Protein AF-A0A8X7QFP6-F1 (afdb_monomer_lite)

Structure (mmCIF, N/CA/C/O backbone):
data_AF-A0A8X7QFP6-F1
#
_entry.id   AF-A0A8X7QFP6-F1
#
loop_
_atom_site.group_PDB
_atom_site.id
_atom_site.type_symbol
_atom_site.label_atom_id
_atom_site.label_alt_id
_atom_site.label_comp_id
_atom_site.label_asym_id
_atom_site.label_entity_id
_atom_site.label_seq_id
_atom_site.pdbx_PDB_ins_code
_atom_site.Cartn_x
_atom_site.Cartn_y
_atom_site.Cartn_z
_atom_site.occupancy
_atom_site.B_iso_or_equiv
_atom_site.auth_seq_id
_atom_site.auth_comp_id
_atom_site.auth_asym_id
_atom_site.auth_atom_id
_atom_site.pdbx_PDB_model_num
ATOM 1 N N . MET A 1 1 ? 14.418 0.561 -9.751 1.00 57.12 1 MET A N 1
ATOM 2 C CA . MET A 1 1 ? 13.043 0.082 -9.470 1.00 57.12 1 MET A CA 1
ATOM 3 C C . MET A 1 1 ? 12.611 0.397 -8.043 1.00 57.12 1 MET A C 1
ATOM 5 O O . MET A 1 1 ? 11.678 1.168 -7.900 1.00 57.12 1 MET A O 1
ATOM 9 N N . ALA A 1 2 ? 13.297 -0.109 -7.006 1.00 63.03 2 ALA A N 1
ATOM 10 C CA . ALA A 1 2 ? 12.913 0.130 -5.603 1.00 63.03 2 ALA A CA 1
ATOM 11 C C . ALA A 1 2 ? 12.847 1.623 -5.208 1.00 63.03 2 ALA A C 1
ATOM 13 O O . ALA A 1 2 ? 11.874 2.026 -4.584 1.00 63.03 2 ALA A O 1
ATOM 14 N N . GLN A 1 3 ? 13.809 2.445 -5.650 1.00 64.44 3 GLN A N 1
ATOM 15 C CA . GLN A 1 3 ? 13.820 3.898 -5.401 1.00 64.44 3 GLN A CA 1
ATOM 16 C C . GLN A 1 3 ? 12.557 4.597 -5.942 1.00 64.44 3 GLN A C 1
ATOM 18 O O . GLN A 1 3 ? 11.863 5.286 -5.209 1.00 64.44 3 GLN A O 1
ATOM 23 N N . VAL A 1 4 ? 12.207 4.332 -7.207 1.00 70.31 4 VAL A N 1
ATOM 24 C CA . VAL A 1 4 ? 11.029 4.917 -7.877 1.00 70.31 4 VAL A CA 1
ATOM 25 C C . VAL A 1 4 ? 9.727 4.457 -7.211 1.00 70.31 4 VAL A C 1
ATOM 27 O O . VAL A 1 4 ? 8.782 5.227 -7.095 1.00 70.31 4 VAL A O 1
ATOM 30 N N . SER A 1 5 ? 9.673 3.207 -6.743 1.00 76.69 5 SER A N 1
ATOM 31 C CA . SER A 1 5 ? 8.521 2.689 -5.997 1.00 76.69 5 SER A CA 1
ATOM 32 C C . SER A 1 5 ? 8.346 3.394 -4.648 1.00 76.69 5 SER A C 1
ATOM 34 O O . SER A 1 5 ? 7.216 3.691 -4.271 1.00 76.69 5 SER A O 1
ATOM 36 N N . LEU A 1 6 ? 9.440 3.656 -3.928 1.00 80.88 6 LEU A N 1
ATOM 37 C CA . LEU A 1 6 ? 9.413 4.359 -2.643 1.00 80.88 6 LEU A CA 1
ATOM 38 C C . LEU A 1 6 ? 9.004 5.826 -2.814 1.00 80.88 6 LEU A C 1
ATOM 40 O O . LEU A 1 6 ? 8.143 6.296 -2.083 1.00 80.88 6 LEU A O 1
ATOM 44 N N . GLU A 1 7 ? 9.532 6.521 -3.823 1.00 86.00 7 GLU A N 1
ATOM 45 C CA . GLU A 1 7 ? 9.161 7.914 -4.112 1.00 86.00 7 GLU A CA 1
ATOM 46 C C . GLU A 1 7 ? 7.672 8.066 -4.441 1.00 86.00 7 GLU A C 1
ATOM 48 O O . GLU A 1 7 ? 7.010 8.984 -3.968 1.00 86.00 7 GLU A O 1
ATOM 53 N N . VAL A 1 8 ? 7.110 7.173 -5.260 1.00 88.88 8 VAL A N 1
ATOM 54 C CA . VAL A 1 8 ? 5.679 7.221 -5.601 1.00 88.88 8 VAL A CA 1
ATOM 55 C C . VAL A 1 8 ? 4.818 6.979 -4.369 1.00 88.88 8 VAL A C 1
ATOM 57 O O . VAL A 1 8 ? 3.807 7.658 -4.193 1.00 88.88 8 VAL A O 1
ATOM 60 N N . TRP A 1 9 ? 5.224 6.017 -3.543 1.00 90.44 9 TRP A N 1
ATOM 61 C CA . TRP A 1 9 ? 4.529 5.673 -2.315 1.00 90.44 9 TRP A CA 1
ATOM 62 C C . TRP A 1 9 ? 4.510 6.848 -1.335 1.00 90.44 9 TRP A C 1
ATOM 64 O O . TRP A 1 9 ? 3.429 7.271 -0.932 1.00 90.44 9 TRP A O 1
ATOM 74 N N . TRP A 1 10 ? 5.672 7.428 -1.026 1.00 89.94 10 TRP A N 1
ATOM 75 C CA . TRP A 1 10 ? 5.774 8.563 -0.109 1.00 89.94 10 TRP A CA 1
ATOM 76 C C . TRP A 1 10 ? 5.033 9.793 -0.627 1.00 89.94 10 TRP A C 1
ATOM 78 O O . TRP A 1 10 ? 4.193 10.332 0.086 1.00 89.94 10 TRP A O 1
ATOM 88 N N . ASN A 1 11 ? 5.214 10.167 -1.898 1.00 91.31 11 ASN A N 1
ATOM 89 C CA . ASN A 1 11 ? 4.474 11.286 -2.497 1.00 91.31 11 ASN A CA 1
ATOM 90 C C . ASN A 1 11 ? 2.951 11.102 -2.413 1.00 91.31 11 ASN A C 1
ATOM 92 O O . ASN A 1 11 ? 2.205 12.062 -2.227 1.00 91.31 11 ASN A O 1
ATOM 96 N N . GLY A 1 12 ? 2.473 9.867 -2.570 1.00 93.00 12 GLY A N 1
ATOM 97 C CA . GLY A 1 12 ? 1.058 9.561 -2.425 1.00 93.00 12 GLY A CA 1
ATOM 98 C C . GLY A 1 12 ? 0.575 9.626 -0.982 1.00 93.00 12 GLY A C 1
ATOM 99 O O . GLY A 1 12 ? -0.505 10.157 -0.739 1.00 93.00 12 GLY A O 1
ATOM 100 N N . LEU A 1 13 ? 1.362 9.132 -0.023 1.00 93.31 13 LEU A N 1
ATOM 101 C CA . LEU A 1 13 ? 1.023 9.246 1.395 1.00 93.31 13 LEU A CA 1
ATOM 102 C C . LEU A 1 13 ? 0.983 10.708 1.846 1.00 93.31 13 LEU A C 1
ATOM 104 O O . LEU A 1 13 ? 0.022 11.089 2.505 1.00 93.31 13 LEU A O 1
ATOM 108 N N . HIS A 1 14 ? 1.932 11.540 1.409 1.00 91.94 14 HIS A N 1
ATOM 109 C CA . HIS A 1 14 ? 1.914 12.993 1.632 1.00 91.94 14 HIS A CA 1
ATOM 110 C C . HIS A 1 14 ? 0.633 13.651 1.115 1.00 91.94 14 HIS A C 1
ATOM 112 O O . HIS A 1 14 ? 0.074 14.533 1.761 1.00 91.94 14 HIS A O 1
ATOM 118 N N . ALA A 1 15 ? 0.126 13.206 -0.037 1.00 93.38 15 ALA A N 1
ATOM 119 C CA . ALA A 1 15 ? -1.125 13.718 -0.589 1.00 93.38 15 ALA A CA 1
ATOM 120 C C . ALA A 1 15 ? -2.367 13.255 0.197 1.00 93.38 15 ALA A C 1
ATOM 122 O O . ALA A 1 15 ? -3.345 13.996 0.282 1.00 93.38 15 ALA A O 1
ATOM 123 N N . LEU A 1 16 ? -2.344 12.039 0.755 1.00 93.50 16 LEU A N 1
ATOM 124 C CA . LEU A 1 16 ? -3.454 11.468 1.528 1.00 93.50 16 LEU A CA 1
ATOM 125 C C . LEU A 1 16 ? -3.484 11.955 2.982 1.00 93.50 16 LEU A C 1
ATOM 127 O O . LEU A 1 16 ? -4.563 12.125 3.548 1.00 93.50 16 LEU A O 1
ATOM 131 N N . PHE A 1 17 ? -2.313 12.197 3.569 1.00 93.00 17 PHE A N 1
ATOM 132 C CA . PHE A 1 17 ? -2.123 12.588 4.964 1.00 93.00 17 PHE A CA 1
ATOM 133 C C . PHE A 1 17 ? -1.300 13.882 5.062 1.00 93.00 17 PHE A C 1
ATOM 135 O O . PHE A 1 17 ? -0.229 13.879 5.661 1.00 93.00 17 PHE A O 1
ATOM 142 N N . PRO A 1 18 ? -1.778 15.002 4.491 1.00 86.12 18 PRO A N 1
ATOM 143 C CA . PRO A 1 18 ? -0.993 16.229 4.389 1.00 86.12 18 PRO A CA 1
ATOM 144 C C . PRO A 1 18 ? -0.594 16.753 5.769 1.00 86.12 18 PRO A C 1
ATOM 146 O O . PRO A 1 18 ? -1.448 16.857 6.652 1.00 86.12 18 PRO A O 1
ATOM 149 N N . THR A 1 19 ? 0.670 17.134 5.955 1.00 76.50 19 THR A N 1
ATOM 150 C CA . THR A 1 19 ? 1.129 17.782 7.188 1.00 76.50 19 THR A CA 1
ATOM 151 C C . THR A 1 19 ? 0.591 19.215 7.247 1.00 76.50 19 THR A C 1
ATOM 153 O O . THR A 1 19 ? 0.749 20.036 6.339 1.00 76.50 19 THR A O 1
ATOM 156 N N . THR A 1 20 ? -0.128 19.536 8.321 1.00 63.88 20 THR A N 1
ATOM 157 C CA . THR A 1 20 ? -0.563 20.903 8.607 1.00 63.88 20 THR A CA 1
ATOM 158 C C . THR A 1 20 ? 0.624 21.636 9.219 1.00 63.88 20 THR A C 1
ATOM 160 O O . THR A 1 20 ? 0.943 21.435 10.383 1.00 63.88 20 THR A O 1
ATOM 163 N N . LYS A 1 21 ? 1.261 22.534 8.456 1.00 57.56 21 LYS A N 1
ATOM 164 C CA . LYS A 1 21 ? 2.423 23.360 8.866 1.00 57.56 21 LYS A CA 1
ATOM 165 C C . LYS A 1 21 ? 2.230 24.232 10.134 1.00 57.56 21 LYS A C 1
ATOM 167 O O . LYS A 1 21 ? 3.084 25.059 10.431 1.00 57.56 21 LYS A O 1
ATOM 172 N N . GLY A 1 22 ? 1.106 24.103 10.845 1.00 49.88 22 GLY A N 1
ATOM 173 C CA . GLY A 1 22 ? 0.725 24.889 12.023 1.00 49.88 22 GLY A CA 1
ATOM 174 C C . GLY A 1 22 ? 0.516 24.095 13.319 1.00 49.88 22 GLY A C 1
ATOM 175 O O . GLY A 1 22 ? 0.278 24.723 14.344 1.00 49.88 22 GLY A O 1
ATOM 176 N N . GLU A 1 23 ? 0.625 22.764 13.317 1.00 48.56 23 GLU A N 1
ATOM 177 C CA . GLU A 1 23 ? 0.571 21.943 14.542 1.00 48.56 23 GLU A CA 1
ATOM 178 C C . GLU A 1 23 ? 1.975 21.460 14.922 1.00 48.56 23 GLU A C 1
ATOM 180 O O . GLU A 1 23 ? 2.235 20.277 15.101 1.00 48.56 23 GLU A O 1
ATOM 185 N N . LEU A 1 24 ? 2.911 22.406 15.023 1.00 49.34 24 LEU A N 1
ATOM 186 C CA . LEU A 1 24 ? 4.234 22.151 15.578 1.00 49.34 24 LEU A CA 1
ATOM 187 C C . LEU A 1 24 ? 4.114 22.092 17.105 1.00 49.34 24 LEU A C 1
ATOM 189 O O . LEU A 1 24 ? 4.207 23.115 17.784 1.00 49.34 24 LEU A O 1
ATOM 193 N N . SER A 1 25 ? 3.908 20.896 17.651 1.00 46.94 25 SER A N 1
ATOM 194 C CA . SER A 1 25 ? 4.268 20.631 19.042 1.00 46.94 25 SER A CA 1
ATOM 195 C C . SER A 1 25 ? 5.728 20.202 19.070 1.00 46.94 25 SER A C 1
ATOM 197 O O . SER A 1 25 ? 6.060 19.046 18.839 1.00 46.94 25 SER A O 1
ATOM 199 N N . THR A 1 26 ? 6.600 21.168 19.349 1.00 56.28 26 THR A N 1
ATOM 200 C CA . THR A 1 26 ? 7.939 20.942 19.903 1.00 56.28 26 THR A CA 1
ATOM 201 C C . THR A 1 26 ? 7.887 19.885 21.008 1.00 56.28 26 THR A C 1
ATOM 203 O O . THR A 1 26 ? 7.161 20.123 21.972 1.00 56.28 26 THR A O 1
ATOM 206 N N . ASP A 1 27 ? 8.623 18.773 20.882 1.00 53.03 27 ASP A N 1
ATOM 207 C CA . ASP A 1 27 ? 9.661 18.332 21.838 1.00 53.03 27 ASP A CA 1
ATOM 208 C C . ASP A 1 27 ? 10.272 16.955 21.453 1.00 53.03 27 ASP A C 1
ATOM 210 O O . ASP A 1 27 ? 9.553 15.973 21.306 1.00 53.03 27 ASP A O 1
ATOM 214 N N . GLN A 1 28 ? 11.613 16.908 21.422 1.00 50.97 28 GLN A N 1
ATOM 215 C CA . GLN A 1 28 ? 12.526 15.750 21.583 1.00 50.97 28 GLN A CA 1
ATOM 216 C C . GLN A 1 28 ? 12.987 14.875 20.390 1.00 50.97 28 GLN A C 1
ATOM 218 O O . GLN A 1 28 ? 12.458 13.812 20.097 1.00 50.97 28 GLN A O 1
ATOM 223 N N . THR A 1 29 ? 14.152 15.272 19.862 1.00 56.22 29 THR A N 1
ATOM 224 C CA . THR A 1 29 ? 15.421 14.519 19.718 1.00 56.22 29 THR A CA 1
ATOM 225 C C . THR A 1 29 ? 15.437 13.001 20.006 1.00 56.22 29 THR A C 1
ATOM 227 O O . THR A 1 29 ? 15.393 12.618 21.177 1.00 56.22 29 THR A O 1
ATOM 230 N N . LYS A 1 30 ? 15.784 12.165 19.004 1.00 44.38 30 LYS A N 1
ATOM 231 C CA . LYS A 1 30 ? 16.978 11.280 19.051 1.00 44.38 30 LYS A CA 1
ATOM 232 C C . LYS A 1 30 ? 17.296 10.537 17.743 1.00 44.38 30 LYS A C 1
ATOM 234 O O . LYS A 1 30 ? 16.426 9.996 17.084 1.00 44.38 30 LYS A O 1
ATOM 239 N N . GLU A 1 31 ? 18.601 10.482 17.493 1.00 48.12 31 GLU A N 1
ATOM 240 C CA . GLU A 1 31 ? 19.371 9.836 16.426 1.00 48.12 31 GLU A CA 1
ATOM 241 C C . GLU A 1 31 ? 19.036 8.352 16.157 1.00 48.12 31 GLU A C 1
ATOM 243 O O . GLU A 1 31 ? 18.910 7.571 17.104 1.00 48.12 31 GLU A O 1
ATOM 248 N N . GLY A 1 32 ? 19.081 7.939 14.877 1.00 44.50 32 GLY A N 1
ATOM 249 C CA . GLY A 1 32 ? 19.513 6.581 14.509 1.00 44.50 32 GLY A CA 1
ATOM 250 C C . GLY A 1 32 ? 18.837 5.886 13.315 1.00 44.50 32 GLY A C 1
ATOM 251 O O . GLY A 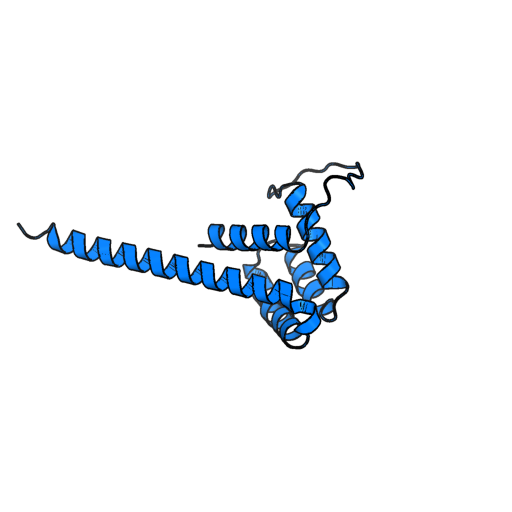1 32 ? 17.946 5.072 13.517 1.00 44.50 32 GLY A O 1
ATOM 252 N N . ASP A 1 33 ? 19.426 6.068 12.124 1.00 44.97 33 ASP A N 1
ATOM 253 C CA . ASP A 1 33 ? 19.576 5.076 11.031 1.00 44.97 33 ASP A CA 1
ATOM 254 C C . ASP A 1 33 ? 18.361 4.733 10.135 1.00 44.97 33 ASP A C 1
ATOM 256 O O . ASP A 1 33 ? 17.861 3.609 10.080 1.00 44.97 33 ASP A O 1
ATOM 260 N N . THR A 1 34 ? 17.919 5.742 9.385 1.00 45.34 34 THR A N 1
ATOM 261 C CA . THR A 1 34 ? 17.531 5.783 7.954 1.00 45.34 34 THR A CA 1
ATOM 262 C C . THR A 1 34 ? 16.779 7.101 7.863 1.00 45.34 34 THR A C 1
ATOM 264 O O . THR A 1 34 ? 15.613 7.120 8.222 1.00 45.34 34 THR A O 1
ATOM 267 N N . GLU A 1 35 ? 17.462 8.199 7.524 1.00 49.81 35 GLU A N 1
ATOM 268 C CA . GLU A 1 35 ? 16.923 9.569 7.617 1.00 49.81 35 GLU A CA 1
ATOM 269 C C . GLU A 1 35 ? 15.615 9.693 6.798 1.00 49.81 35 GLU A C 1
ATOM 271 O O . GLU A 1 35 ? 15.648 9.933 5.589 1.00 49.81 35 GLU A O 1
ATOM 276 N N . MET A 1 36 ? 14.470 9.437 7.436 1.00 54.22 36 MET A N 1
ATOM 277 C CA . MET A 1 36 ? 13.166 9.926 7.008 1.00 54.22 36 MET A CA 1
ATOM 278 C C . MET A 1 36 ? 13.126 11.394 7.427 1.00 54.22 36 MET A C 1
ATOM 280 O O . MET A 1 36 ? 13.615 11.744 8.499 1.00 54.22 36 MET A O 1
ATOM 284 N N . ASP A 1 37 ? 12.643 12.265 6.547 1.00 65.81 37 ASP A N 1
ATOM 285 C CA . ASP A 1 37 ? 12.468 13.675 6.897 1.00 65.81 37 ASP A CA 1
ATOM 286 C C . ASP A 1 37 ? 11.433 13.786 8.034 1.00 65.81 37 ASP A C 1
ATOM 288 O O . ASP A 1 37 ? 10.532 12.948 8.125 1.00 65.81 37 ASP A O 1
ATOM 292 N N . ASP A 1 38 ? 11.501 14.835 8.859 1.00 72.06 38 ASP A N 1
ATOM 293 C CA . ASP A 1 38 ? 10.520 15.089 9.930 1.00 72.06 38 ASP A CA 1
ATOM 294 C C . ASP A 1 38 ? 9.079 15.078 9.368 1.00 72.06 38 ASP A C 1
ATOM 296 O O . ASP A 1 38 ? 8.111 14.723 10.046 1.00 72.06 38 ASP A O 1
ATOM 300 N N . ASP A 1 39 ? 8.923 15.472 8.101 1.00 77.69 39 ASP A N 1
ATOM 301 C CA . ASP A 1 39 ? 7.669 15.418 7.353 1.00 77.69 39 ASP A CA 1
ATOM 302 C C . ASP A 1 39 ? 7.240 13.975 6.981 1.00 77.69 39 ASP A C 1
ATOM 304 O O . ASP A 1 39 ? 6.048 13.667 7.040 1.00 77.69 39 ASP A O 1
ATOM 308 N N . ASP A 1 40 ? 8.166 13.077 6.620 1.00 83.25 40 ASP A N 1
ATOM 309 C CA . ASP A 1 40 ? 7.869 11.670 6.289 1.00 83.25 40 ASP A CA 1
ATOM 310 C C . ASP A 1 40 ? 7.423 10.881 7.528 1.00 83.25 40 ASP A C 1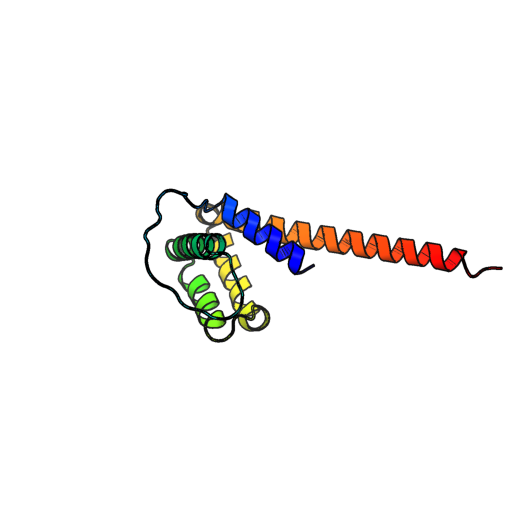
ATOM 312 O O . ASP A 1 40 ? 6.459 10.109 7.454 1.00 83.25 40 ASP A O 1
ATOM 316 N N . ASP A 1 41 ? 8.065 11.120 8.675 1.00 84.06 41 ASP A N 1
ATOM 317 C CA . ASP A 1 41 ? 7.714 10.484 9.948 1.00 84.06 41 ASP A CA 1
ATOM 318 C C . ASP A 1 41 ? 6.293 10.863 10.384 1.00 84.06 41 ASP A C 1
ATOM 320 O O . ASP A 1 41 ? 5.469 9.992 10.675 1.00 84.06 41 ASP A O 1
ATOM 324 N N . GLN A 1 42 ? 5.945 12.152 10.326 1.00 87.56 42 GLN A N 1
ATOM 325 C CA . GLN A 1 42 ? 4.592 12.628 10.640 1.00 87.56 42 GLN A CA 1
ATOM 326 C C . GLN A 1 42 ? 3.529 12.050 9.695 1.00 87.56 42 GLN A C 1
ATOM 328 O O . GLN A 1 42 ? 2.415 11.716 10.114 1.00 87.56 42 GLN A O 1
ATOM 333 N N . VAL A 1 43 ? 3.847 11.926 8.406 1.00 90.88 43 VAL A N 1
ATOM 334 C CA . VAL A 1 43 ? 2.951 11.289 7.433 1.00 90.88 43 VAL A CA 1
ATOM 335 C C . VAL A 1 43 ? 2.776 9.807 7.738 1.00 90.88 43 VAL A C 1
ATOM 337 O O . VAL A 1 43 ? 1.653 9.294 7.670 1.00 90.88 43 VAL A O 1
ATOM 340 N N . PHE A 1 44 ? 3.854 9.114 8.105 1.00 89.94 44 PHE A N 1
ATOM 341 C CA . PHE A 1 44 ? 3.789 7.713 8.493 1.00 89.94 44 PHE A CA 1
ATOM 342 C C . PHE A 1 44 ? 2.975 7.506 9.772 1.00 89.94 44 PHE A C 1
ATOM 344 O O . PHE A 1 44 ? 2.173 6.572 9.825 1.00 89.94 44 PHE A O 1
ATOM 351 N N . GLU A 1 45 ? 3.112 8.375 10.774 1.00 91.12 45 GLU A N 1
ATOM 352 C CA . GLU A 1 45 ? 2.295 8.341 11.990 1.00 91.12 45 GLU A CA 1
ATOM 353 C C . GLU A 1 45 ? 0.803 8.477 11.668 1.00 91.12 45 GLU A C 1
ATOM 355 O O . GLU A 1 45 ? 0.004 7.627 12.067 1.00 91.12 45 GLU A O 1
ATOM 360 N N . ARG A 1 46 ? 0.427 9.469 10.852 1.00 93.19 46 ARG A N 1
ATOM 361 C CA . ARG A 1 46 ? -0.968 9.676 10.420 1.00 93.19 46 ARG A CA 1
ATOM 362 C C . ARG A 1 46 ? -1.512 8.488 9.624 1.00 93.19 46 ARG A C 1
ATOM 364 O O . ARG A 1 46 ? -2.652 8.068 9.833 1.00 93.19 46 ARG A O 1
ATOM 371 N N . PHE A 1 47 ? -0.698 7.910 8.742 1.00 93.62 47 PHE A N 1
ATOM 372 C CA . PHE A 1 47 ? -1.037 6.673 8.040 1.00 93.62 47 PHE A CA 1
ATOM 373 C C . PHE A 1 47 ? -1.222 5.497 9.013 1.00 93.62 47 PHE A C 1
ATOM 375 O O . PHE A 1 47 ? -2.184 4.736 8.899 1.00 93.62 47 PHE A O 1
ATOM 382 N N . SER A 1 48 ? -0.319 5.348 9.983 1.00 93.25 48 SER A N 1
ATOM 383 C CA . SER A 1 48 ? -0.366 4.304 11.006 1.00 93.25 48 SER A CA 1
ATOM 384 C C . SER A 1 48 ? -1.643 4.401 11.837 1.00 93.25 48 SER A C 1
ATOM 386 O O . SER A 1 48 ? -2.306 3.389 12.066 1.00 93.25 48 SER A O 1
ATOM 388 N N . ASP A 1 49 ? -2.040 5.609 12.228 1.00 94.31 49 ASP A N 1
ATOM 389 C CA . ASP A 1 49 ? -3.267 5.846 12.986 1.00 94.31 49 ASP A CA 1
ATOM 390 C C . ASP A 1 49 ? -4.521 5.558 12.159 1.00 94.31 49 ASP A C 1
ATOM 392 O O . ASP A 1 49 ? -5.391 4.817 12.617 1.00 94.31 49 ASP A O 1
ATOM 396 N N . PHE A 1 50 ? -4.556 5.975 10.890 1.00 95.38 50 PHE A N 1
ATOM 397 C CA . PHE A 1 50 ? -5.607 5.559 9.957 1.00 95.38 50 PHE A CA 1
ATOM 398 C C . PHE A 1 50 ? -5.723 4.027 9.861 1.00 95.38 50 PHE A C 1
ATOM 400 O O . PHE A 1 50 ? -6.812 3.452 9.910 1.00 95.38 50 PHE A O 1
ATOM 407 N N . MET A 1 51 ? -4.598 3.316 9.772 1.00 96.19 51 MET A N 1
ATOM 408 C CA . MET A 1 51 ? -4.613 1.853 9.722 1.00 96.19 51 MET A CA 1
ATOM 409 C C . MET A 1 51 ? -5.107 1.219 11.031 1.00 96.19 51 MET A C 1
ATOM 411 O O . MET A 1 51 ? -5.761 0.170 10.981 1.00 96.19 51 MET A O 1
ATOM 415 N N . LYS A 1 52 ? -4.823 1.841 12.185 1.00 93.75 52 LYS A N 1
ATOM 416 C CA . LYS A 1 52 ? -5.272 1.391 13.513 1.00 93.75 52 LYS A CA 1
ATOM 417 C C . LYS A 1 52 ? -6.750 1.680 13.783 1.00 93.75 52 LYS A C 1
ATOM 419 O O . LYS A 1 52 ? -7.359 0.911 14.526 1.00 93.75 52 LYS A O 1
ATOM 424 N N . ASP A 1 53 ? -7.314 2.733 13.204 1.00 94.88 53 ASP A N 1
ATOM 425 C CA . ASP A 1 53 ? -8.736 3.077 13.340 1.00 94.88 53 ASP A CA 1
ATOM 426 C C . ASP A 1 53 ? -9.633 2.211 12.451 1.00 94.88 53 ASP A C 1
ATOM 428 O O . ASP A 1 53 ? -10.822 2.015 12.718 1.00 94.88 53 ASP A O 1
ATOM 432 N N . GLY A 1 54 ? -9.058 1.657 11.387 1.00 93.00 54 GLY A N 1
ATOM 433 C CA . GLY A 1 54 ? -9.774 0.802 10.467 1.00 93.00 54 GLY A CA 1
ATOM 434 C C . GLY A 1 54 ? -9.952 -0.643 10.941 1.00 93.00 54 GLY A C 1
ATOM 435 O O . GLY A 1 54 ? -9.314 -1.168 11.855 1.00 93.00 54 GLY A O 1
ATOM 436 N N . GLY A 1 55 ? -10.818 -1.353 10.223 1.00 94.06 55 GLY A N 1
ATOM 437 C CA . GLY A 1 55 ? -11.186 -2.735 10.515 1.00 94.06 55 GLY A CA 1
ATOM 438 C C . GLY A 1 55 ? -10.090 -3.796 10.344 1.00 94.06 55 GLY A C 1
ATOM 439 O O . GLY A 1 55 ? -10.331 -4.962 10.653 1.00 94.06 55 GLY A O 1
ATOM 440 N N . CYS A 1 56 ? -8.924 -3.417 9.820 1.00 96.75 56 CYS A N 1
ATOM 441 C CA . CYS A 1 56 ? -7.779 -4.291 9.554 1.00 96.75 56 CYS A CA 1
ATOM 442 C C . CYS A 1 56 ? -6.596 -4.060 10.500 1.00 96.75 56 CYS A C 1
ATOM 444 O O . CYS A 1 56 ? -5.498 -4.554 10.229 1.00 96.75 56 CYS A O 1
ATOM 446 N N . LYS A 1 57 ? -6.825 -3.359 11.619 1.00 96.44 57 LYS A N 1
ATOM 447 C CA . LYS A 1 57 ? -5.831 -3.067 12.658 1.00 96.44 57 LYS A CA 1
ATOM 448 C C . LYS A 1 57 ? -4.970 -4.269 13.042 1.00 96.44 57 LYS A C 1
ATOM 450 O O . LYS A 1 57 ? -3.755 -4.135 13.078 1.00 96.44 57 LYS A O 1
ATOM 455 N N . ASP A 1 58 ? -5.559 -5.437 13.296 1.00 96.75 58 ASP A N 1
ATOM 456 C CA . ASP A 1 58 ? -4.796 -6.608 13.763 1.00 96.75 58 ASP A CA 1
ATOM 457 C C . ASP A 1 58 ? -3.814 -7.125 12.701 1.00 96.75 58 ASP A C 1
ATOM 459 O O . ASP A 1 58 ? -2.673 -7.485 13.001 1.00 96.75 58 ASP A O 1
ATOM 463 N N . SER A 1 59 ? -4.234 -7.112 11.431 1.00 95.44 59 SER A N 1
ATOM 464 C CA . SER A 1 59 ? -3.363 -7.487 10.311 1.00 95.44 59 SER A CA 1
ATOM 465 C C . SER A 1 59 ? -2.252 -6.458 10.098 1.00 95.44 59 SER A C 1
ATOM 467 O O . SER A 1 59 ? -1.122 -6.836 9.798 1.00 95.44 59 SER A O 1
ATOM 469 N N . PHE A 1 60 ? -2.554 -5.170 10.287 1.00 95.56 60 PHE A N 1
ATOM 470 C CA . PHE A 1 60 ? -1.564 -4.098 10.206 1.00 95.56 60 PHE A CA 1
ATOM 471 C C . PHE A 1 60 ? -0.556 -4.174 11.355 1.00 95.56 60 PHE A C 1
ATOM 473 O O . PHE A 1 60 ? 0.648 -4.159 11.117 1.00 95.56 60 PHE A O 1
ATOM 480 N N . LYS A 1 61 ? -1.032 -4.363 12.588 1.00 94.69 61 LYS A N 1
ATOM 481 C CA . LYS A 1 61 ? -0.188 -4.565 13.765 1.00 94.69 61 LYS A CA 1
ATOM 482 C C . LYS A 1 61 ? 0.754 -5.752 13.583 1.00 94.69 61 LYS A C 1
ATOM 484 O O . LYS A 1 61 ? 1.935 -5.619 13.856 1.00 94.69 61 LYS A O 1
ATOM 489 N N . SER A 1 62 ? 0.268 -6.867 13.036 1.00 95.31 62 SER A N 1
ATOM 490 C CA . SER A 1 62 ? 1.118 -8.031 12.743 1.00 95.31 62 SER A CA 1
ATOM 491 C C . SER A 1 62 ? 2.271 -7.697 11.786 1.00 95.31 62 SER A C 1
ATOM 493 O O . SER A 1 62 ? 3.374 -8.214 11.941 1.00 95.31 62 SER A O 1
ATOM 495 N N . LEU A 1 63 ? 2.028 -6.830 10.797 1.00 93.19 63 LEU A N 1
ATOM 496 C CA . LEU A 1 63 ? 3.070 -6.360 9.886 1.00 93.19 63 LEU A CA 1
ATOM 497 C C . LEU A 1 63 ? 4.078 -5.447 10.603 1.00 93.19 63 LEU A C 1
ATOM 499 O O . LEU A 1 63 ? 5.279 -5.641 10.437 1.00 93.19 63 LEU A O 1
ATOM 503 N N . VAL A 1 64 ? 3.603 -4.484 11.399 1.00 91.56 64 VAL A N 1
ATOM 504 C CA . VAL A 1 64 ? 4.458 -3.541 12.146 1.00 91.56 64 VAL A CA 1
ATOM 505 C C . VAL A 1 64 ? 5.310 -4.267 13.186 1.00 91.56 64 VAL A C 1
ATOM 507 O O . VAL A 1 64 ? 6.523 -4.087 13.199 1.00 91.56 64 VAL A O 1
ATOM 510 N N . ASP A 1 65 ? 4.709 -5.154 13.981 1.00 93.19 65 ASP A N 1
ATOM 511 C CA . ASP A 1 65 ? 5.401 -5.940 15.008 1.00 93.19 65 ASP A CA 1
ATOM 512 C C . ASP A 1 65 ? 6.513 -6.820 14.389 1.00 93.19 65 ASP A C 1
ATOM 514 O O . ASP A 1 65 ? 7.536 -7.080 15.018 1.00 93.19 65 ASP A O 1
ATOM 518 N N . CYS A 1 66 ? 6.354 -7.257 13.133 1.00 93.50 66 CYS A N 1
ATOM 519 C CA . CYS A 1 66 ? 7.406 -7.970 12.404 1.00 93.50 66 CYS A CA 1
ATOM 520 C C . CYS A 1 66 ? 8.557 -7.046 11.958 1.00 93.50 66 CYS A C 1
ATOM 522 O O . CYS A 1 66 ? 9.716 -7.470 11.938 1.00 93.50 66 CYS A O 1
ATOM 524 N N . LEU A 1 67 ? 8.251 -5.800 11.583 1.00 87.56 67 LEU A N 1
ATOM 525 C CA . LEU A 1 67 ? 9.227 -4.825 11.083 1.00 87.56 67 LEU A CA 1
ATOM 526 C C . LEU A 1 67 ? 10.015 -4.132 12.198 1.00 87.56 67 LEU A C 1
ATOM 528 O O . LEU A 1 67 ? 11.173 -3.791 11.977 1.00 87.56 67 LEU A O 1
ATOM 532 N N . GLU A 1 68 ? 9.426 -3.970 13.383 1.00 86.56 68 GLU A N 1
ATOM 533 C CA . GLU A 1 68 ? 10.043 -3.329 14.552 1.00 86.56 68 GLU A CA 1
ATOM 534 C C . GLU A 1 68 ? 11.441 -3.893 14.904 1.00 86.56 68 GLU A C 1
ATOM 536 O O . GLU A 1 68 ? 12.387 -3.112 15.013 1.00 86.56 68 GLU A O 1
ATOM 541 N N . PRO A 1 69 ? 11.662 -5.224 14.998 1.00 85.25 69 PRO A N 1
ATOM 542 C CA . PRO A 1 69 ? 12.993 -5.767 15.288 1.00 85.25 69 PRO A CA 1
ATOM 543 C C . PRO A 1 69 ? 13.940 -5.779 14.074 1.00 85.25 69 PRO A C 1
ATOM 545 O O . PRO A 1 69 ? 15.145 -6.002 14.227 1.00 85.25 69 PRO A O 1
ATOM 548 N N . ASN A 1 70 ? 13.423 -5.648 12.847 1.00 80.44 70 ASN A N 1
ATOM 549 C CA . ASN A 1 70 ? 14.216 -5.685 11.620 1.00 80.44 70 ASN A CA 1
ATOM 550 C C . ASN A 1 70 ? 13.439 -5.015 10.471 1.00 80.44 70 ASN A C 1
ATOM 552 O O . ASN A 1 70 ? 12.582 -5.681 9.881 1.00 80.44 70 ASN A O 1
ATOM 556 N N . PRO A 1 71 ? 13.762 -3.764 10.085 1.00 77.81 71 PRO A N 1
ATOM 557 C CA . PRO A 1 71 ? 13.003 -2.985 9.098 1.00 77.81 71 PRO A CA 1
ATOM 558 C C . PRO A 1 71 ? 13.256 -3.454 7.652 1.00 77.81 71 PRO A C 1
ATOM 560 O O . PRO A 1 71 ? 13.504 -2.683 6.729 1.00 77.81 71 PRO A O 1
ATOM 563 N N . ARG A 1 72 ? 13.227 -4.768 7.421 1.00 80.50 72 ARG A N 1
ATOM 564 C CA . ARG A 1 72 ? 13.364 -5.399 6.112 1.00 80.50 72 ARG A CA 1
ATOM 565 C C . ARG A 1 72 ? 12.034 -6.018 5.725 1.00 80.50 72 ARG A C 1
ATOM 567 O O . ARG A 1 72 ? 11.755 -7.169 6.059 1.00 80.50 72 ARG A O 1
ATOM 574 N N . MET A 1 73 ? 11.288 -5.305 4.884 1.00 81.50 73 MET A N 1
ATOM 575 C CA . MET A 1 73 ? 10.046 -5.793 4.265 1.00 81.50 73 MET A CA 1
ATOM 576 C C . MET A 1 73 ? 10.175 -7.197 3.655 1.00 81.50 73 MET A C 1
ATOM 578 O O . MET A 1 73 ? 9.229 -7.978 3.697 1.00 81.50 73 MET A O 1
ATOM 582 N N . ALA A 1 74 ? 11.355 -7.567 3.143 1.00 84.56 74 ALA A N 1
ATOM 583 C CA . ALA A 1 74 ? 11.616 -8.899 2.598 1.00 84.56 74 ALA A CA 1
ATOM 584 C C . ALA A 1 74 ? 11.380 -10.047 3.603 1.00 84.56 74 ALA A C 1
ATOM 586 O O . ALA A 1 74 ? 11.013 -11.144 3.178 1.00 84.56 74 ALA A O 1
ATOM 587 N N . LYS A 1 75 ? 11.577 -9.801 4.907 1.00 86.81 75 LYS A N 1
ATOM 588 C CA . LYS A 1 75 ? 11.338 -10.777 5.983 1.00 86.81 75 LYS A CA 1
ATOM 589 C C . LYS A 1 75 ? 9.877 -10.822 6.435 1.00 86.81 75 LYS A C 1
ATOM 591 O O . LYS A 1 75 ? 9.427 -11.878 6.844 1.00 86.81 75 LYS A O 1
ATOM 596 N N . CYS A 1 76 ? 9.142 -9.721 6.290 1.00 91.12 76 CYS A N 1
ATOM 597 C CA . CYS A 1 76 ? 7.751 -9.586 6.742 1.00 91.12 76 CYS A CA 1
ATOM 598 C C . CYS A 1 76 ? 6.722 -9.654 5.604 1.00 91.12 76 CYS A C 1
ATOM 600 O O . CYS A 1 76 ? 5.532 -9.412 5.807 1.00 91.12 76 CYS A O 1
ATOM 602 N N . LYS A 1 77 ? 7.164 -9.992 4.384 1.00 89.25 77 LYS A N 1
ATOM 603 C CA . LYS A 1 77 ? 6.337 -9.997 3.166 1.00 89.25 77 LYS A CA 1
ATOM 604 C C . LYS A 1 77 ? 5.101 -10.895 3.246 1.00 89.25 77 LYS A C 1
ATOM 606 O O . LYS A 1 77 ? 4.182 -10.713 2.458 1.00 89.25 77 LYS A O 1
ATOM 611 N N . GLU A 1 78 ? 5.074 -11.865 4.157 1.00 92.06 78 GLU A N 1
ATOM 612 C CA . GLU A 1 78 ? 3.925 -12.752 4.369 1.00 92.06 78 GLU A CA 1
ATOM 613 C C . GLU A 1 78 ? 2.735 -12.052 5.041 1.00 92.06 78 GLU A C 1
ATOM 615 O O . GLU A 1 78 ? 1.589 -12.438 4.807 1.00 92.06 78 GLU A O 1
ATOM 620 N N . HIS A 1 79 ? 2.977 -10.969 5.785 1.00 92.69 79 HIS A N 1
ATOM 621 C CA . HIS A 1 79 ? 1.921 -10.172 6.411 1.00 92.69 79 HIS A CA 1
ATOM 622 C C . HIS A 1 79 ? 1.221 -9.235 5.412 1.00 92.69 79 HIS A C 1
ATOM 624 O O . HIS A 1 79 ? 0.027 -8.966 5.554 1.00 92.69 79 HIS A O 1
ATOM 630 N N . LEU A 1 80 ? 1.917 -8.799 4.353 1.00 89.81 80 LEU A N 1
ATOM 631 C CA . LEU A 1 80 ? 1.358 -7.943 3.296 1.00 89.81 80 LEU A CA 1
ATOM 632 C C . LEU A 1 80 ? 0.099 -8.518 2.615 1.00 89.81 80 LEU A C 1
ATOM 634 O O . LEU A 1 80 ? -0.901 -7.803 2.548 1.00 89.81 80 LEU A O 1
ATOM 638 N N . PRO A 1 81 ? 0.068 -9.773 2.116 1.00 93.00 81 PRO A N 1
ATOM 639 C CA . PRO A 1 81 ? -1.130 -10.317 1.480 1.00 93.00 81 PRO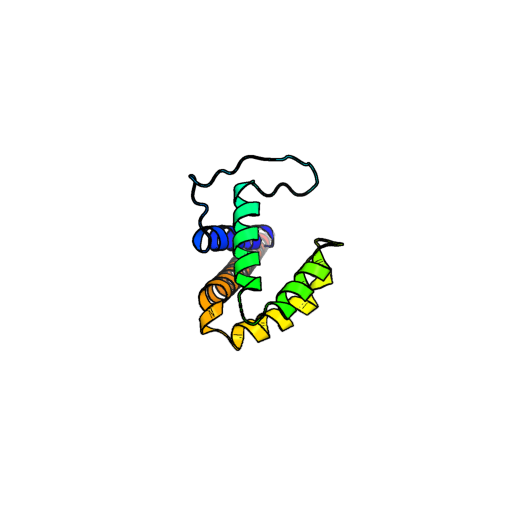 A CA 1
ATOM 640 C C . PRO A 1 81 ? -2.288 -10.510 2.464 1.00 93.00 81 PRO A C 1
ATOM 642 O O . PRO A 1 81 ? -3.442 -10.424 2.050 1.00 93.00 81 PRO A O 1
ATOM 645 N N . VAL A 1 82 ? -2.013 -10.765 3.748 1.00 95.19 82 VAL A N 1
ATOM 646 C CA . VAL A 1 82 ? -3.055 -10.867 4.786 1.00 95.19 82 VAL A CA 1
ATOM 647 C C . VAL A 1 82 ? -3.702 -9.503 5.008 1.00 95.19 82 VAL A C 1
ATOM 649 O O . VAL A 1 82 ? -4.925 -9.380 4.928 1.00 95.19 82 VAL A O 1
ATOM 652 N N . LEU A 1 83 ? -2.877 -8.470 5.190 1.00 95.25 83 LEU A N 1
ATOM 653 C CA . LEU A 1 83 ? -3.328 -7.092 5.323 1.00 95.25 83 LEU A CA 1
ATOM 654 C C . LEU A 1 83 ? -4.123 -6.639 4.095 1.00 95.25 83 LEU A C 1
ATOM 656 O O . LEU A 1 83 ? -5.257 -6.181 4.231 1.00 95.25 83 LEU A O 1
ATOM 660 N N . LYS A 1 84 ? -3.575 -6.852 2.894 1.00 93.56 84 LYS A N 1
ATOM 661 C CA . LYS A 1 84 ? -4.232 -6.491 1.636 1.00 93.56 84 LYS A CA 1
ATOM 662 C C . LYS A 1 84 ? -5.594 -7.164 1.483 1.00 93.56 84 LYS A C 1
ATOM 664 O O . LYS A 1 84 ? -6.562 -6.485 1.167 1.00 93.56 84 LYS A O 1
ATOM 669 N N . LYS A 1 85 ? -5.701 -8.469 1.757 1.00 95.81 85 LYS A N 1
ATOM 670 C CA . LYS A 1 85 ? -6.990 -9.184 1.699 1.00 95.81 85 LYS A CA 1
ATOM 671 C C . LYS A 1 85 ? -8.024 -8.581 2.646 1.00 95.81 85 LYS A C 1
ATOM 673 O O . LYS A 1 85 ? -9.188 -8.466 2.274 1.00 95.81 85 LYS A O 1
ATOM 678 N N . CYS A 1 86 ? -7.613 -8.192 3.853 1.00 97.62 86 CYS A N 1
ATOM 679 C CA . CYS A 1 86 ? -8.512 -7.520 4.782 1.00 97.62 86 CYS A CA 1
ATOM 680 C C . CYS A 1 86 ? -8.977 -6.161 4.234 1.00 97.62 86 CYS A C 1
ATOM 682 O O . CYS A 1 86 ? -10.170 -5.858 4.286 1.00 97.62 86 CYS A O 1
ATOM 684 N N . MET A 1 87 ? -8.055 -5.365 3.684 1.00 97.00 87 MET A N 1
ATOM 685 C CA . MET A 1 87 ? -8.362 -4.050 3.116 1.0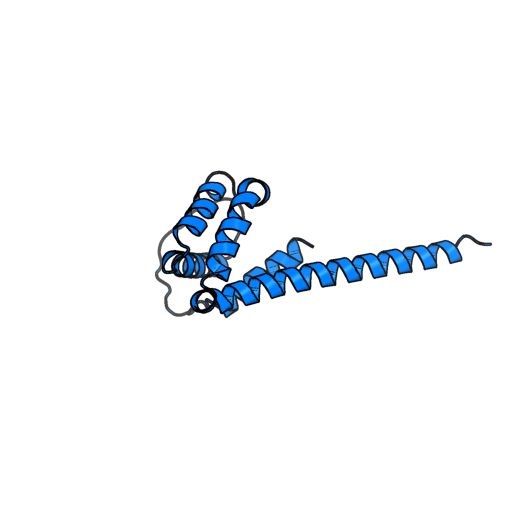0 97.00 87 MET A CA 1
ATOM 686 C C . MET A 1 87 ? -9.283 -4.158 1.897 1.00 97.00 87 MET A C 1
ATOM 688 O O . MET A 1 87 ? -10.267 -3.429 1.823 1.00 97.00 87 MET A O 1
ATOM 692 N N . ASP A 1 88 ? -9.024 -5.106 0.991 1.00 94.88 88 ASP A N 1
ATOM 693 C CA . ASP A 1 88 ? -9.854 -5.363 -0.192 1.00 94.88 88 ASP A CA 1
ATOM 694 C C . ASP A 1 88 ? -11.291 -5.758 0.212 1.00 94.88 88 ASP A C 1
ATOM 696 O O . ASP A 1 88 ? -12.260 -5.308 -0.398 1.00 94.88 88 ASP A O 1
ATOM 700 N N . ALA A 1 89 ? -11.460 -6.534 1.292 1.00 96.56 89 ALA A N 1
ATOM 701 C CA . ALA A 1 89 ? -12.780 -6.884 1.830 1.00 96.56 89 ALA A CA 1
ATOM 702 C C . ALA A 1 89 ? -13.515 -5.691 2.477 1.00 96.56 89 ALA A C 1
ATOM 704 O O . ALA A 1 89 ? -14.726 -5.748 2.694 1.00 96.56 89 ALA A O 1
ATOM 705 N N . ARG A 1 90 ? -12.791 -4.613 2.799 1.00 94.44 90 ARG A N 1
ATOM 706 C CA . ARG A 1 90 ? -13.295 -3.386 3.439 1.00 94.44 90 ARG A CA 1
ATOM 707 C C . ARG A 1 90 ? -12.970 -2.155 2.590 1.00 94.44 90 ARG A C 1
ATOM 709 O O . ARG A 1 90 ? -12.632 -1.097 3.124 1.00 94.44 90 ARG A O 1
ATOM 716 N N . ILE A 1 91 ? -13.086 -2.312 1.270 1.00 93.50 91 ILE A N 1
ATOM 717 C CA . ILE A 1 91 ? -12.616 -1.341 0.278 1.00 93.50 91 ILE A CA 1
ATOM 718 C C . ILE A 1 91 ? -13.115 0.079 0.544 1.00 93.50 91 ILE A C 1
ATOM 720 O O . ILE A 1 91 ? -12.324 0.998 0.454 1.00 93.50 91 ILE A O 1
ATOM 724 N N . ASN A 1 92 ? -14.366 0.271 0.971 1.00 95.19 92 ASN A N 1
ATOM 725 C CA . ASN A 1 92 ? -14.924 1.610 1.200 1.00 95.19 92 ASN A CA 1
ATOM 726 C C . ASN A 1 92 ? -14.113 2.457 2.194 1.00 95.19 92 ASN A C 1
ATOM 728 O O . ASN A 1 92 ? -14.076 3.672 2.053 1.00 95.19 92 ASN A O 1
ATOM 732 N N . TYR A 1 93 ? -13.489 1.830 3.197 1.00 96.12 93 TYR A N 1
ATOM 733 C CA . TYR A 1 93 ? -12.624 2.537 4.143 1.00 96.12 93 TYR A CA 1
ATOM 734 C C . TYR A 1 93 ? -11.208 2.707 3.581 1.00 96.12 93 TYR A C 1
ATOM 736 O O . TYR A 1 93 ? -10.622 3.773 3.701 1.00 96.12 93 TYR A O 1
ATOM 744 N N . TYR A 1 94 ? -10.663 1.667 2.945 1.00 97.31 94 TYR A N 1
ATOM 745 C CA . TYR A 1 94 ? -9.258 1.611 2.525 1.00 97.31 94 TYR A CA 1
ATOM 746 C C . TYR A 1 94 ? -8.994 2.043 1.076 1.00 97.31 94 TYR A C 1
ATOM 748 O O . TYR A 1 94 ? -7.850 1.967 0.627 1.00 97.31 94 TYR A O 1
ATOM 756 N N . GLU A 1 95 ? -10.017 2.482 0.344 1.00 96.12 95 GLU A N 1
ATOM 757 C CA . GLU A 1 95 ? -9.945 2.834 -1.078 1.00 96.12 95 GLU A CA 1
ATOM 758 C C . GLU A 1 95 ? -8.783 3.785 -1.406 1.00 96.12 95 GLU A C 1
ATOM 760 O O . GLU A 1 95 ? -8.016 3.434 -2.307 1.00 96.12 95 GLU A O 1
ATOM 765 N N . PRO A 1 96 ? -8.522 4.866 -0.640 1.00 94.94 96 PRO A N 1
ATOM 766 C CA . PRO A 1 96 ? -7.431 5.783 -0.968 1.00 94.94 96 PRO A CA 1
ATOM 767 C C . PRO A 1 96 ? -6.048 5.116 -0.912 1.00 94.94 96 PRO A C 1
ATOM 769 O O . PRO A 1 96 ? -5.206 5.319 -1.788 1.00 94.94 96 PRO A O 1
ATOM 772 N N . ILE A 1 97 ? -5.823 4.252 0.082 1.00 94.62 97 ILE A N 1
ATOM 773 C CA . ILE A 1 97 ? -4.560 3.517 0.241 1.00 94.62 97 ILE A CA 1
ATOM 774 C C . ILE A 1 97 ? -4.427 2.419 -0.813 1.00 94.62 97 ILE A C 1
ATOM 776 O O . ILE A 1 97 ? -3.344 2.202 -1.354 1.00 94.62 97 ILE A O 1
ATOM 780 N N . LEU A 1 98 ? -5.523 1.726 -1.130 1.00 94.75 98 LEU A N 1
ATOM 781 C CA . LEU A 1 98 ? -5.536 0.686 -2.157 1.00 94.75 98 LEU A CA 1
ATOM 782 C C . LEU A 1 98 ? -5.277 1.268 -3.553 1.00 94.75 98 LEU A C 1
ATOM 784 O O . LEU A 1 98 ? -4.536 0.669 -4.336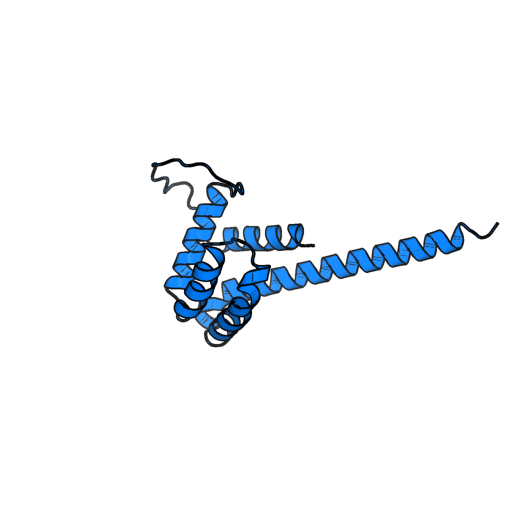 1.00 94.75 98 LEU A O 1
ATOM 788 N N . ALA A 1 99 ? -5.836 2.442 -3.851 1.00 95.12 99 ALA A N 1
ATOM 789 C CA . ALA A 1 99 ? -5.574 3.172 -5.085 1.00 95.12 99 ALA A CA 1
ATOM 790 C C . ALA A 1 99 ? -4.101 3.594 -5.183 1.00 95.12 99 ALA A C 1
ATOM 792 O O . ALA A 1 99 ? -3.469 3.380 -6.221 1.00 95.12 99 ALA A O 1
ATOM 793 N N . LEU A 1 100 ? -3.527 4.111 -4.091 1.00 95.00 100 LEU A N 1
ATOM 794 C CA . LEU A 1 100 ? -2.106 4.449 -4.029 1.00 95.00 100 LEU A CA 1
ATOM 795 C C . LEU A 1 100 ? -1.210 3.221 -4.240 1.00 95.00 100 LEU A C 1
ATOM 797 O O . LEU A 1 100 ? -0.311 3.255 -5.078 1.00 95.00 100 LEU A O 1
ATOM 801 N 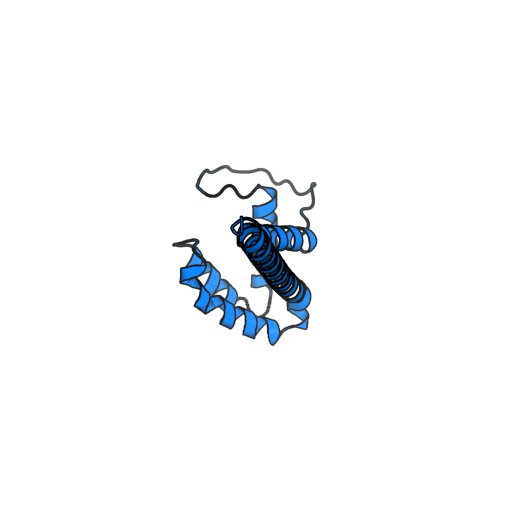N . ALA A 1 101 ? -1.475 2.117 -3.538 1.00 91.19 101 ALA A N 1
ATOM 802 C CA . ALA A 1 101 ? -0.710 0.879 -3.687 1.00 91.19 101 ALA A CA 1
ATOM 803 C C . ALA A 1 101 ? -0.692 0.400 -5.147 1.00 91.19 101 ALA A C 1
ATOM 805 O O . ALA A 1 101 ? 0.366 0.080 -5.690 1.00 91.19 101 ALA A O 1
ATOM 806 N N . LYS A 1 102 ? -1.850 0.442 -5.815 1.00 91.69 102 LYS A N 1
ATOM 807 C CA . LYS A 1 102 ? -1.970 0.099 -7.234 1.00 91.69 102 LYS A CA 1
ATOM 808 C C . LYS A 1 102 ? -1.164 1.045 -8.133 1.00 91.69 102 LYS A C 1
ATOM 810 O O . LYS A 1 102 ? -0.463 0.576 -9.025 1.00 91.69 102 LYS A O 1
ATOM 815 N N . ALA A 1 103 ? -1.215 2.354 -7.892 1.00 91.94 103 ALA A N 1
ATOM 816 C CA . ALA A 1 103 ? -0.440 3.329 -8.663 1.00 91.94 103 ALA A CA 1
ATOM 817 C C . ALA A 1 103 ? 1.080 3.113 -8.517 1.00 91.94 103 ALA A C 1
ATOM 819 O O . ALA A 1 103 ? 1.835 3.262 -9.484 1.00 91.94 103 ALA A O 1
ATOM 820 N N . THR A 1 104 ? 1.533 2.725 -7.324 1.00 90.19 104 THR A N 1
ATOM 821 C CA . THR A 1 104 ? 2.930 2.365 -7.053 1.00 90.19 104 THR A CA 1
ATOM 822 C C . THR A 1 104 ? 3.352 1.101 -7.803 1.00 90.19 104 THR A C 1
ATOM 824 O O . THR A 1 104 ? 4.417 1.080 -8.430 1.00 90.19 104 THR A O 1
ATOM 827 N N . GLU A 1 105 ? 2.510 0.064 -7.811 1.00 88.00 105 GLU A N 1
ATOM 828 C CA . GLU A 1 105 ? 2.744 -1.156 -8.593 1.00 88.00 105 GLU A CA 1
ATOM 829 C C . GLU A 1 105 ? 2.817 -0.851 -10.099 1.00 88.00 105 GLU A C 1
ATOM 831 O O . GLU A 1 105 ? 3.793 -1.212 -10.759 1.00 88.00 105 GLU A O 1
ATOM 836 N N . GLU A 1 106 ? 1.839 -0.121 -10.643 1.00 90.44 106 GLU A N 1
ATOM 837 C CA . GLU A 1 106 ? 1.778 0.244 -12.064 1.00 90.44 106 GLU A CA 1
ATOM 838 C C . GLU A 1 106 ? 3.011 1.034 -12.519 1.00 90.44 106 GLU A C 1
ATOM 840 O O . GLU A 1 106 ? 3.600 0.716 -13.557 1.00 90.44 106 GLU A O 1
ATOM 845 N N . LYS A 1 107 ? 3.461 2.019 -11.730 1.00 88.19 107 LYS A N 1
ATOM 846 C CA . LYS A 1 107 ? 4.690 2.770 -12.037 1.00 88.19 107 LYS A CA 1
ATOM 847 C C . LYS A 1 107 ? 5.937 1.891 -11.981 1.00 88.19 107 LYS A C 1
ATOM 849 O O . LYS A 1 107 ? 6.826 2.048 -12.819 1.00 88.19 107 LYS A O 1
ATOM 854 N N . THR A 1 108 ? 5.992 0.937 -11.054 1.00 86.31 108 THR A N 1
ATOM 855 C CA . THR A 1 108 ? 7.103 -0.022 -10.974 1.00 86.31 108 THR A CA 1
ATOM 856 C C . THR A 1 108 ? 7.171 -0.893 -12.231 1.00 86.31 108 THR A C 1
ATOM 858 O O . THR A 1 108 ? 8.244 -1.043 -12.821 1.00 86.31 108 THR A O 1
ATOM 861 N N . PHE A 1 109 ? 6.029 -1.408 -12.698 1.00 86.31 109 PHE A N 1
ATOM 862 C CA . PHE A 1 109 ? 5.954 -2.188 -13.936 1.00 86.31 109 PHE A CA 1
ATOM 863 C C . PHE A 1 109 ? 6.266 -1.356 -15.185 1.00 86.31 109 PHE A C 1
ATOM 865 O O . PHE A 1 109 ? 6.972 -1.832 -16.076 1.00 86.31 109 PHE A O 1
ATOM 872 N N . ALA A 1 110 ? 5.785 -0.112 -15.257 1.00 88.75 110 ALA A N 1
ATOM 873 C CA . ALA A 1 110 ? 6.065 0.787 -16.374 1.00 88.75 110 ALA A CA 1
ATOM 874 C C . ALA A 1 110 ? 7.568 1.084 -16.505 1.00 88.75 110 ALA A C 1
ATOM 876 O O . ALA A 1 110 ? 8.115 1.002 -17.606 1.00 88.75 110 ALA A O 1
ATOM 877 N N . PHE A 1 111 ? 8.249 1.347 -15.385 1.00 85.06 111 PHE A N 1
ATOM 878 C CA . PHE A 1 111 ? 9.698 1.544 -15.369 1.00 85.06 111 PHE A CA 1
ATOM 879 C C . PHE A 1 111 ? 10.445 0.284 -15.824 1.00 85.06 111 PHE A C 1
ATOM 881 O O . PHE A 1 111 ? 11.326 0.365 -16.675 1.00 85.06 111 PHE A O 1
ATOM 888 N N . ALA A 1 112 ? 10.071 -0.891 -15.302 1.00 88.00 112 ALA A N 1
ATOM 889 C CA . ALA A 1 112 ? 10.690 -2.156 -15.698 1.00 88.00 112 ALA A CA 1
ATOM 890 C C . ALA A 1 112 ? 10.569 -2.402 -17.212 1.00 88.00 112 ALA A C 1
ATOM 892 O O . ALA A 1 112 ? 11.536 -2.793 -17.864 1.00 88.00 112 ALA A O 1
ATOM 893 N N . LYS A 1 113 ? 9.390 -2.127 -17.780 1.00 90.94 113 LYS A N 1
ATOM 894 C CA . LYS A 1 113 ? 9.123 -2.266 -19.215 1.00 90.94 113 LYS A CA 1
ATOM 895 C C . LYS A 1 113 ? 9.988 -1.332 -20.062 1.00 90.94 113 LYS A C 1
ATOM 897 O O . LYS A 1 113 ? 10.487 -1.752 -21.104 1.00 90.94 113 LYS A O 1
ATOM 902 N N . GLU A 1 114 ? 10.159 -0.086 -19.633 1.00 92.56 114 GLU A N 1
ATOM 903 C CA . GLU A 1 114 ? 10.984 0.888 -20.350 1.00 92.56 114 GLU A CA 1
ATOM 904 C C . GLU A 1 114 ? 12.471 0.510 -20.320 1.00 92.56 114 GLU A C 1
ATOM 906 O O . GLU A 1 114 ? 13.148 0.589 -21.342 1.00 92.56 114 GLU A O 1
ATOM 911 N N . GLU A 1 115 ? 12.978 0.015 -19.190 1.00 90.81 115 GLU A N 1
ATOM 912 C CA . GLU A 1 115 ? 14.364 -0.456 -19.103 1.00 90.81 115 GLU A CA 1
ATOM 913 C C . GLU A 1 115 ? 14.617 -1.679 -19.994 1.00 90.81 115 GLU A C 1
ATOM 915 O O . GLU A 1 115 ? 15.615 -1.713 -20.714 1.00 90.81 115 GLU A O 1
ATOM 920 N N . ILE A 1 116 ? 13.680 -2.634 -20.041 1.00 92.75 116 ILE A N 1
ATOM 921 C CA . ILE A 1 116 ? 13.745 -3.766 -20.981 1.00 92.75 116 ILE A CA 1
ATOM 922 C C . ILE A 1 116 ? 13.792 -3.255 -22.428 1.00 92.75 116 ILE A C 1
ATOM 924 O O . ILE A 1 116 ? 14.674 -3.644 -23.191 1.00 92.75 116 ILE A O 1
ATOM 928 N N . ARG A 1 117 ? 12.913 -2.310 -22.792 1.00 94.94 117 ARG A N 1
ATOM 929 C CA . ARG A 1 117 ? 12.887 -1.708 -24.134 1.00 94.94 117 ARG A CA 1
ATOM 930 C C . ARG A 1 117 ? 14.223 -1.045 -24.496 1.00 94.94 117 ARG A C 1
ATOM 932 O O . ARG A 1 117 ? 14.683 -1.182 -25.630 1.00 94.94 117 ARG A O 1
ATOM 939 N N . LYS A 1 118 ? 14.855 -0.330 -23.561 1.00 93.81 118 LYS A N 1
ATOM 940 C CA . LYS A 1 118 ? 16.176 0.287 -23.776 1.00 93.81 118 LYS A CA 1
ATOM 941 C C . LYS A 1 118 ? 17.277 -0.757 -23.947 1.00 93.81 118 LYS A C 1
ATOM 943 O O . LYS A 1 118 ? 18.143 -0.576 -24.802 1.00 93.81 118 LYS A O 1
ATOM 948 N N . MET A 1 119 ? 17.252 -1.836 -23.163 1.00 92.06 119 MET A N 1
ATOM 949 C CA . MET A 1 119 ? 18.209 -2.938 -23.289 1.00 92.06 119 MET A CA 1
ATOM 950 C C . MET A 1 119 ? 18.089 -3.637 -24.646 1.00 92.06 119 MET A C 1
ATOM 952 O O . MET A 1 119 ? 19.113 -3.874 -25.289 1.00 92.06 119 MET A O 1
ATOM 956 N N . ASP A 1 120 ? 16.863 -3.887 -25.111 1.00 95.44 120 ASP A N 1
ATOM 957 C CA . ASP A 1 120 ? 16.598 -4.478 -26.426 1.00 95.44 120 ASP A CA 1
ATOM 958 C C . ASP A 1 120 ? 17.096 -3.568 -27.556 1.00 95.44 120 ASP A C 1
ATOM 960 O O . ASP A 1 120 ? 17.800 -4.021 -28.461 1.00 95.44 120 ASP A O 1
ATOM 964 N N . LEU A 1 121 ? 16.817 -2.262 -27.476 1.00 93.50 121 LEU A N 1
ATOM 965 C CA . LEU A 1 121 ? 17.305 -1.287 -28.454 1.00 93.50 121 LEU A CA 1
ATOM 966 C C . LEU A 1 121 ? 18.841 -1.212 -28.468 1.00 93.50 121 LEU A C 1
ATOM 968 O O . LEU A 1 121 ? 19.460 -1.186 -29.531 1.00 93.50 121 LEU A O 1
ATOM 972 N N . ALA A 1 122 ? 19.474 -1.223 -27.293 1.00 93.44 122 ALA A N 1
ATOM 973 C CA . ALA A 1 122 ? 20.928 -1.243 -27.182 1.00 93.44 122 ALA A CA 1
ATOM 974 C C . ALA A 1 122 ? 21.537 -2.535 -27.754 1.00 93.44 122 ALA A C 1
ATOM 976 O O . ALA A 1 122 ? 22.610 -2.486 -28.355 1.00 93.44 122 ALA A O 1
ATOM 977 N N . ALA A 1 123 ? 20.870 -3.682 -27.600 1.00 93.06 123 ALA A N 1
ATOM 978 C CA . ALA A 1 123 ? 21.308 -4.947 -28.184 1.00 93.06 123 ALA A CA 1
ATOM 979 C C . ALA A 1 123 ? 21.240 -4.923 -29.720 1.00 93.06 123 ALA A C 1
ATOM 981 O O . ALA A 1 123 ? 22.204 -5.324 -30.374 1.00 93.06 123 ALA A O 1
ATOM 982 N N . MET A 1 124 ? 20.157 -4.383 -30.291 1.00 87.88 124 MET A N 1
ATOM 983 C CA . MET A 1 124 ? 20.016 -4.207 -31.744 1.00 87.88 124 MET A CA 1
ATOM 984 C C . MET A 1 124 ? 21.112 -3.297 -32.316 1.00 87.88 124 MET A C 1
ATOM 986 O O . MET A 1 124 ? 21.754 -3.653 -33.303 1.00 87.88 124 MET A O 1
ATOM 990 N N . ASN A 1 125 ? 21.399 -2.176 -31.649 1.00 86.50 125 ASN A N 1
ATOM 991 C CA . ASN A 1 125 ? 22.437 -1.239 -32.086 1.00 86.50 125 ASN A CA 1
ATOM 992 C C . ASN A 1 125 ? 23.852 -1.848 -32.022 1.00 86.50 125 ASN A C 1
ATOM 994 O O . ASN A 1 125 ? 24.679 -1.575 -32.889 1.00 86.50 125 ASN A O 1
ATOM 998 N N . ARG A 1 126 ? 24.151 -2.704 -31.030 1.00 81.88 126 ARG A N 1
ATOM 999 C CA . ARG A 1 126 ? 25.448 -3.409 -30.952 1.00 81.88 126 ARG A CA 1
ATOM 1000 C C . ARG A 1 126 ? 25.613 -4.464 -32.045 1.00 81.88 126 ARG A C 1
ATOM 1002 O O . ARG A 1 126 ? 26.720 -4.629 -32.545 1.00 81.88 126 ARG A O 1
ATOM 1009 N N . ALA A 1 127 ? 24.538 -5.152 -32.430 1.00 80.75 127 ALA A N 1
ATOM 1010 C CA . ALA A 1 127 ? 24.576 -6.135 -33.514 1.00 80.75 127 ALA A CA 1
ATOM 1011 C C . ALA A 1 127 ? 24.888 -5.493 -34.880 1.00 80.75 127 ALA A C 1
ATOM 1013 O O . ALA A 1 127 ? 25.492 -6.135 -35.732 1.00 80.75 127 ALA A O 1
ATOM 1014 N N . GLN A 1 128 ? 24.526 -4.221 -35.071 1.00 70.69 128 GLN A N 1
ATOM 1015 C CA . GLN A 1 128 ? 24.819 -3.458 -36.289 1.00 70.69 128 GLN A CA 1
ATOM 1016 C C . GLN A 1 128 ? 26.240 -2.869 -36.323 1.00 70.69 128 GLN A C 1
ATOM 1018 O O . GLN A 1 128 ? 26.734 -2.569 -37.401 1.00 70.69 128 GLN A O 1
ATOM 1023 N N . ALA A 1 129 ? 26.910 -2.723 -35.175 1.00 65.44 129 ALA A N 1
ATOM 1024 C CA . ALA A 1 129 ? 28.248 -2.126 -35.077 1.00 65.44 129 ALA A CA 1
ATOM 1025 C C . ALA A 1 129 ? 29.413 -3.137 -35.182 1.00 65.44 129 ALA A C 1
ATOM 1027 O O . ALA A 1 129 ? 30.569 -2.727 -35.177 1.00 65.44 129 ALA A O 1
ATOM 1028 N N . GLY A 1 130 ? 29.130 -4.444 -35.227 1.00 58.78 130 GLY A N 1
ATOM 1029 C CA . GLY A 1 130 ? 30.136 -5.518 -35.279 1.00 58.78 130 GLY A CA 1
ATOM 1030 C C . GLY A 1 130 ? 30.285 -6.206 -36.639 1.00 58.78 130 GLY A C 1
ATOM 1031 O O . GLY A 1 130 ? 30.841 -7.300 -36.692 1.00 58.78 130 GLY A O 1
ATOM 1032 N N . GLY A 1 131 ? 29.738 -5.619 -37.705 1.00 55.72 131 GLY A N 1
ATOM 1033 C CA . GLY A 1 131 ? 29.795 -6.152 -39.065 1.00 55.72 131 GLY A CA 1
ATOM 1034 C C . GLY A 1 131 ? 30.526 -5.211 -40.018 1.00 55.72 131 GLY A C 1
ATOM 1035 O O . GLY A 1 131 ? 29.873 -4.605 -40.858 1.00 55.72 131 GLY A O 1
ATOM 1036 N N . ASP A 1 132 ? 31.847 -5.110 -39.873 1.00 45.75 132 ASP A N 1
ATOM 1037 C CA . ASP A 1 132 ? 32.792 -4.591 -40.876 1.00 45.75 132 ASP A CA 1
ATOM 1038 C C . ASP A 1 132 ? 34.055 -5.468 -40.864 1.00 45.75 132 ASP A C 1
ATOM 1040 O O . ASP A 1 132 ? 34.585 -5.719 -39.752 1.00 45.75 132 ASP A O 1
#

Organism: Brassica carinata (NCBI:txid52824)

Secondary structure (DSSP, 8-state):
-HHHHHHHHHHHHHHHS---TT----------SS---HHHHHHHHHHHHHHHHSTTHHHHHHHHHHHTT---HHHHTTHHHHHHHHHHHTHHHHHHHHHHHHHHHHHHHHHHHHHHHHHHHHHHHHHHSS--

pLDDT: mean 83.37, std 15.64, range [44.38, 97.62]

Radius of gyration: 19.76 Å; chains: 1; bounding box: 48×38×63 Å

InterPro domains:
  IPR012891 GCK domain [PF07802] (45-108)
  IPR012891 GCK domain [SM01227] (43-112)

Sequence (132 aa):
MAQVSLEVWWNGLHALFPTTKGELSTDQTKEGDTEMDDDDDQVFERFSDFMKDGGCKDSFKSLVDCLEPNPRMAKCKEHLPVLKKCMDARINYYEPILALAKATEEKTFAFAKEEIRKMDLAAMNRAQAGGD

Foldseek 3Di:
DVVLLVVLLQVLLCVVQPDDPPPDDDDDDDDDDDDDDPRSVNSVVSVLVLCCVDPLNVLSVQLVVQCVVPVDCVRSVVSVVVSVVRCVVVCVSCVSVVVSNVVSVVVVVVVVVVVVVVVVVVVVVVVVVPDD